Protein AF-A0A963NPF9-F1 (afdb_monome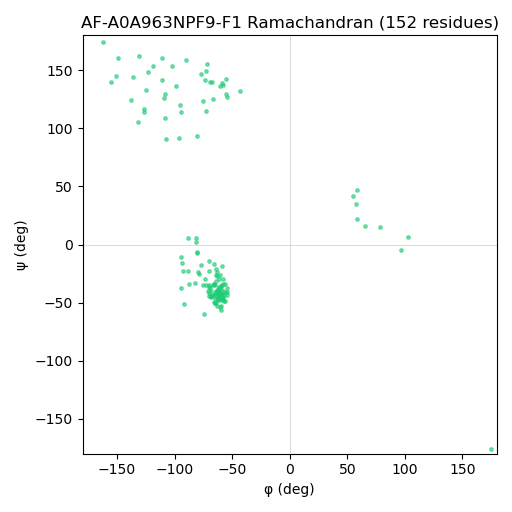r)

Nearest PDB structures (foldseek):
  3o3o-assembly1_A  TM=8.507E-01  e=3.565E-07  Clostridioides difficile
  1nmu-assembly1_B  TM=5.282E-01  e=7.426E-01  Saccharomyces cerevisiae
  5i90-assembly1_B  TM=5.040E-01  e=1.003E+00  Pseudomonas aeruginosa PAO1
  2qcc-assembly1_A  TM=3.403E-01  e=4.323E-01  Homo sapiens
  2ejb-assembly1_A  TM=3.252E-01  e=5.498E-01  Aquifex aeolicus

Secondary structure (DSSP, 8-state):
--PPP--HHHHHHHHHHTT-HHHHHHHHHHTT--TTS-HHHHHHHHHHHHT--THHHHSTT--SPPPPSSEEEETTS-SHHHHHHHHHHHHHT--EEEE-PPSS-SS--HHHHHHHHHHHHHHHHHHHHHHTS---HHHHHHHHHHHHHHHHH-

Mean predicted aligned error: 3.39 Å

pLDDT: mean 95.1, std 3.58, range [82.06, 98.56]

Radius of gyration: 17.44 Å; Cα contacts (8 Å, |Δi|>4): 153; chains: 1; bounding box: 42×38×43 Å

Foldseek 3Di:
DPDDDDDLLVQLVVCVVVVVLVVQLVQLVVVPDDPPDDSSLSNSVSCVVVQHGCCVVVDPPDSGDDQDQEAEDECPVHPVSQVSSVVSCVVSVHYYAYHDQDPPPPDDDPVSVVRRVVSVVVVQVSVCVSVVHHDDVVVVVVVVVVVVVVVVVD

Structure (mmCIF, N/CA/C/O backbone):
data_AF-A0A963NPF9-F1
#
_entry.id   AF-A0A963NPF9-F1
#
loop_
_atom_site.group_PDB
_atom_site.id
_atom_site.type_symbol
_atom_site.label_atom_id
_atom_site.label_alt_id
_atom_site.label_comp_id
_atom_site.label_asym_id
_atom_site.label_entity_id
_atom_site.label_seq_id
_atom_site.pdbx_PDB_ins_code
_atom_site.Cartn_x
_atom_site.Cartn_y
_atom_site.Cartn_z
_atom_site.occupancy
_atom_site.B_iso_or_equiv
_atom_site.auth_seq_id
_atom_site.auth_comp_id
_atom_site.auth_asym_id
_atom_site.auth_atom_id
_atom_site.pdbx_PDB_model_num
ATOM 1 N N . MET A 1 1 ? -2.308 -14.630 -9.756 1.00 91.88 1 MET A N 1
ATOM 2 C CA . MET A 1 1 ? -2.215 -15.219 -8.400 1.00 91.88 1 MET A CA 1
ATOM 3 C C . MET A 1 1 ? -3.503 -15.082 -7.579 1.00 91.88 1 MET A C 1
ATOM 5 O O . MET A 1 1 ? -3.559 -15.647 -6.502 1.00 91.88 1 MET A O 1
ATOM 9 N N . GLY A 1 2 ? -4.558 -14.410 -8.076 1.00 93.31 2 GLY A N 1
ATOM 10 C CA . GLY A 1 2 ? -5.877 -14.438 -7.419 1.00 93.31 2 GLY A CA 1
ATOM 11 C C . GLY A 1 2 ? -6.019 -13.537 -6.188 1.00 93.31 2 GLY A C 1
ATOM 12 O O . GLY A 1 2 ? -6.974 -13.697 -5.439 1.00 93.31 2 GLY A O 1
ATOM 13 N N . TYR A 1 3 ? -5.093 -12.597 -5.984 1.00 95.94 3 TYR A N 1
ATOM 14 C CA . TYR A 1 3 ? -5.187 -11.616 -4.908 1.00 95.94 3 TYR A CA 1
ATOM 15 C C . TYR A 1 3 ? -6.434 -10.744 -5.036 1.00 95.94 3 TYR A C 1
ATOM 17 O O . TYR A 1 3 ? -6.737 -10.229 -6.113 1.00 95.94 3 TYR A O 1
ATOM 25 N N . VAL A 1 4 ? -7.097 -10.525 -3.905 1.00 95.25 4 VAL A N 1
ATOM 26 C CA . VAL A 1 4 ? -8.106 -9.479 -3.742 1.00 95.25 4 VAL A CA 1
ATOM 27 C C . VAL A 1 4 ? -7.401 -8.266 -3.149 1.00 95.25 4 VAL A C 1
ATOM 29 O O . VAL A 1 4 ? -6.789 -8.363 -2.087 1.00 95.25 4 VAL A O 1
ATOM 32 N N . VAL A 1 5 ? -7.435 -7.141 -3.860 1.00 95.12 5 VAL A N 1
ATOM 33 C CA . VAL A 1 5 ? -6.642 -5.954 -3.516 1.00 95.12 5 VAL A CA 1
ATOM 34 C C . VAL A 1 5 ? -7.500 -4.940 -2.768 1.00 95.12 5 VAL A C 1
ATOM 36 O O . VAL A 1 5 ? -8.632 -4.656 -3.156 1.00 95.12 5 VAL A O 1
ATOM 39 N N . TYR A 1 6 ? -6.933 -4.375 -1.706 1.00 94.19 6 TYR A N 1
ATOM 40 C CA . TYR A 1 6 ? -7.515 -3.298 -0.916 1.00 94.19 6 TYR A CA 1
ATOM 41 C C . TYR A 1 6 ? -6.529 -2.129 -0.850 1.00 94.19 6 TYR A C 1
ATOM 43 O O . TYR A 1 6 ? -5.350 -2.338 -0.570 1.00 94.19 6 TYR A O 1
ATOM 51 N N . PHE A 1 7 ? -7.021 -0.912 -1.088 1.00 95.06 7 PHE A N 1
ATOM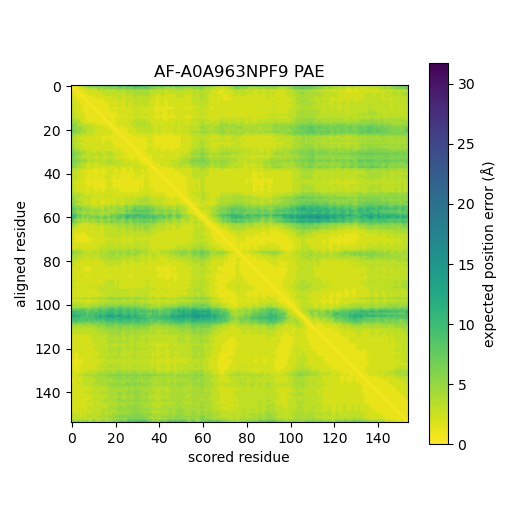 52 C CA . PHE A 1 7 ? -6.227 0.316 -1.048 1.00 95.06 7 PHE A CA 1
ATOM 53 C C . PHE A 1 7 ? -6.607 1.131 0.194 1.00 95.06 7 PHE A C 1
ATOM 55 O O . PHE A 1 7 ? -7.716 1.683 0.232 1.00 95.06 7 PHE A O 1
ATOM 62 N N . PRO A 1 8 ? -5.739 1.221 1.216 1.00 94.81 8 PRO A N 1
ATOM 63 C CA . PRO A 1 8 ? -6.032 2.001 2.414 1.00 94.81 8 PRO A CA 1
ATOM 64 C C . PRO A 1 8 ? -6.174 3.503 2.116 1.00 94.81 8 PRO A C 1
ATOM 66 O O . PRO A 1 8 ? -6.875 4.207 2.835 1.00 94.81 8 PRO A O 1
ATOM 69 N N . GLU A 1 9 ? -5.630 4.003 1.006 1.00 95.06 9 GLU A N 1
ATOM 70 C CA . GLU A 1 9 ? -5.840 5.369 0.521 1.00 95.06 9 GLU A CA 1
ATOM 71 C C . GLU A 1 9 ? -7.309 5.650 0.187 1.00 95.06 9 GLU A C 1
ATOM 73 O O . GLU A 1 9 ? -7.834 6.704 0.545 1.00 95.06 9 GLU A O 1
ATOM 78 N N . ASN A 1 10 ? -8.007 4.696 -0.439 1.00 94.25 10 ASN A N 1
ATOM 79 C CA . ASN A 1 10 ? -9.438 4.833 -0.727 1.00 94.25 10 ASN A CA 1
ATOM 80 C C . ASN A 1 10 ? -10.253 4.891 0.571 1.00 94.25 10 ASN A C 1
ATOM 82 O O . ASN A 1 10 ? -11.246 5.615 0.665 1.00 94.25 10 ASN A O 1
ATOM 86 N N . HIS A 1 11 ? -9.818 4.153 1.593 1.00 95.25 11 HIS A N 1
ATOM 87 C CA . HIS A 1 11 ? -10.402 4.246 2.925 1.00 95.25 11 HIS A CA 1
ATOM 88 C C . HIS A 1 11 ? -10.102 5.592 3.586 1.00 95.25 11 HIS A C 1
ATOM 90 O O . HIS A 1 11 ? -11.037 6.222 4.072 1.00 95.25 11 HIS A O 1
ATOM 96 N N . GLY A 1 12 ? -8.867 6.095 3.511 1.00 95.19 12 GLY A N 1
ATOM 97 C CA . GLY A 1 12 ? -8.502 7.446 3.949 1.00 95.19 12 GLY A CA 1
ATOM 98 C C . GLY A 1 12 ? -9.360 8.536 3.294 1.00 95.19 12 GLY A C 1
ATOM 99 O O . GLY A 1 12 ? -9.885 9.417 3.981 1.00 95.19 12 GLY A O 1
ATOM 100 N N . ALA A 1 13 ? -9.604 8.432 1.984 1.00 95.19 13 ALA A N 1
ATOM 101 C CA . ALA A 1 13 ? -10.514 9.319 1.262 1.00 95.19 13 ALA A CA 1
ATOM 102 C C . ALA A 1 13 ? -11.947 9.247 1.816 1.00 95.19 13 ALA A C 1
ATOM 104 O O . ALA A 1 13 ? -12.572 10.282 2.072 1.00 95.19 13 ALA A O 1
ATOM 105 N N . MET A 1 14 ? -12.456 8.034 2.067 1.00 94.94 14 MET A N 1
ATOM 106 C CA . MET A 1 14 ? -13.772 7.850 2.679 1.00 94.94 14 MET A CA 1
ATOM 107 C C . MET A 1 14 ? -13.841 8.449 4.082 1.00 94.94 14 MET A C 1
ATOM 109 O O . MET A 1 14 ? -14.773 9.206 4.343 1.00 94.94 14 MET A O 1
ATOM 113 N N . LEU A 1 15 ? -12.850 8.195 4.942 1.00 95.81 15 LEU A N 1
ATOM 114 C CA . LEU A 1 15 ? -12.766 8.753 6.296 1.00 95.81 15 LEU A CA 1
ATOM 115 C C . LEU A 1 15 ? -12.831 10.283 6.293 1.00 95.81 15 LEU A C 1
ATOM 117 O O . LEU A 1 15 ? -13.514 10.875 7.134 1.00 95.81 15 LEU A O 1
ATOM 121 N N . GLY A 1 16 ? -12.160 10.922 5.332 1.00 94.75 16 GLY A N 1
ATOM 122 C CA . GLY A 1 16 ? -12.260 12.362 5.111 1.00 94.75 16 GLY A CA 1
ATOM 123 C C . GLY A 1 16 ? -13.662 12.789 4.667 1.00 94.75 16 GLY A C 1
ATOM 124 O O . GLY A 1 16 ? -14.261 13.678 5.271 1.00 94.75 16 GLY A O 1
ATOM 125 N N . SER A 1 17 ? -14.221 12.128 3.649 1.00 94.69 17 SER A N 1
ATOM 126 C CA . SER A 1 17 ? -15.536 12.473 3.084 1.00 94.69 17 SER A CA 1
ATOM 127 C C . SER A 1 17 ? -16.700 12.288 4.069 1.00 94.69 17 SER A C 1
ATOM 129 O O . SER A 1 17 ? -17.657 13.062 4.050 1.00 94.69 17 SER A O 1
ATOM 131 N N . THR A 1 18 ? -16.602 11.316 4.982 1.00 93.31 18 THR A N 1
ATOM 132 C CA . THR A 1 18 ? -17.605 11.051 6.022 1.00 93.31 18 THR A CA 1
ATOM 133 C C . THR A 1 18 ? -17.373 11.858 7.296 1.00 93.31 18 THR A C 1
ATOM 135 O O . THR A 1 18 ? -18.096 11.659 8.271 1.00 93.31 18 THR A O 1
ATOM 138 N N . ARG A 1 19 ? -16.387 12.771 7.298 1.00 92.44 19 ARG A N 1
ATOM 139 C CA . ARG A 1 19 ? -15.976 13.601 8.445 1.00 92.44 19 ARG A CA 1
ATOM 140 C C . ARG A 1 19 ? -15.532 12.798 9.672 1.00 92.44 19 ARG A C 1
ATOM 142 O O . ARG A 1 19 ? -15.535 13.321 10.778 1.00 92.44 19 ARG A O 1
ATOM 149 N N . CYS A 1 20 ? -15.129 11.544 9.482 1.00 92.69 20 CYS A N 1
ATOM 150 C CA . CYS A 1 20 ? -14.612 10.709 10.564 1.00 92.69 20 CYS A CA 1
ATOM 151 C C . CYS A 1 20 ? -13.155 11.055 10.898 1.00 92.69 20 CYS A C 1
ATOM 153 O O . CYS A 1 20 ? -12.719 10.843 12.023 1.00 92.69 20 CYS A O 1
ATOM 155 N N . SER A 1 21 ? -12.391 11.603 9.946 1.00 93.44 21 SER A N 1
ATOM 156 C CA . SER A 1 21 ? -10.969 11.916 10.142 1.00 93.44 21 SER A CA 1
ATOM 157 C C . SER A 1 21 ? -10.697 12.848 11.331 1.00 93.44 21 SER A C 1
ATOM 159 O O . SER A 1 21 ? -9.687 12.671 12.008 1.00 93.44 21 SER A O 1
ATOM 161 N N . THR A 1 22 ? -11.602 13.788 11.629 1.00 93.00 22 THR A N 1
ATOM 162 C CA . THR A 1 22 ? -11.479 14.736 12.751 1.00 93.00 22 THR A CA 1
ATOM 163 C C . THR A 1 22 ? -11.369 14.040 14.109 1.00 93.00 22 THR A C 1
ATOM 165 O O . THR A 1 22 ? -10.610 14.501 14.957 1.00 93.00 22 THR A O 1
ATOM 168 N N . ASP A 1 23 ? -12.054 12.911 14.289 1.00 95.50 23 ASP A N 1
ATOM 169 C CA . ASP A 1 23 ? -12.035 12.149 15.543 1.00 95.50 23 ASP A CA 1
ATOM 170 C C . ASP A 1 23 ? -10.887 11.128 15.589 1.00 95.50 23 ASP A C 1
ATOM 172 O O . ASP A 1 23 ? -10.445 10.717 16.662 1.00 95.50 23 ASP A O 1
ATOM 176 N N . LEU A 1 24 ? -10.383 10.720 14.421 1.00 97.25 24 LEU A N 1
ATOM 177 C CA . LEU A 1 24 ? -9.428 9.619 14.281 1.00 97.25 24 LEU A CA 1
ATOM 178 C C . LEU A 1 24 ? -7.969 10.072 14.261 1.00 97.25 24 LEU A C 1
ATOM 180 O O . LEU A 1 24 ? -7.120 9.415 14.859 1.00 97.25 24 LEU A O 1
ATOM 184 N N . ILE A 1 25 ? -7.667 11.208 13.631 1.00 97.44 25 ILE A N 1
ATOM 185 C CA . ILE A 1 25 ? -6.305 11.764 13.607 1.00 97.44 25 I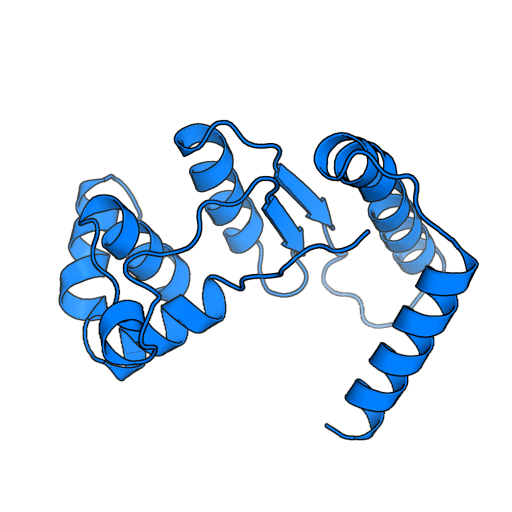LE A CA 1
ATOM 186 C C . ILE A 1 25 ? -5.765 12.005 15.033 1.00 97.44 25 ILE A C 1
ATOM 188 O O . ILE A 1 25 ? -4.632 11.601 15.305 1.00 97.44 25 ILE A O 1
ATOM 192 N N . PRO A 1 26 ? -6.541 12.566 15.990 1.00 97.62 26 PRO A N 1
ATOM 193 C CA . PRO A 1 26 ? -6.082 12.712 17.372 1.00 97.62 26 PRO A CA 1
ATOM 194 C C . PRO A 1 26 ? -5.684 11.391 18.042 1.00 97.62 26 PRO A C 1
ATOM 196 O O . PRO A 1 26 ? -4.792 11.392 18.888 1.00 97.62 26 PRO A O 1
ATOM 199 N N . VAL A 1 27 ? -6.294 10.264 17.657 1.00 97.75 27 VAL A N 1
ATOM 200 C CA . VAL A 1 27 ? -5.925 8.941 18.189 1.00 97.75 27 VAL A CA 1
ATOM 201 C C . VAL A 1 27 ? -4.542 8.520 17.718 1.00 97.75 27 VAL A C 1
ATOM 203 O O . VAL A 1 27 ? -3.737 8.074 18.533 1.00 97.75 27 VAL A O 1
ATOM 206 N N . ALA A 1 28 ? -4.233 8.701 16.433 1.00 97.19 28 ALA A N 1
ATOM 207 C CA . ALA A 1 28 ? -2.890 8.435 15.923 1.00 97.19 28 ALA A CA 1
ATOM 208 C C . ALA A 1 28 ? -1.850 9.375 16.557 1.00 97.19 28 ALA A C 1
ATOM 210 O O . ALA A 1 28 ? -0.774 8.923 16.951 1.00 97.19 28 ALA A O 1
ATOM 211 N N . ASN A 1 29 ? -2.184 10.655 16.746 1.00 96.94 29 ASN A N 1
ATOM 212 C CA . ASN A 1 29 ? -1.29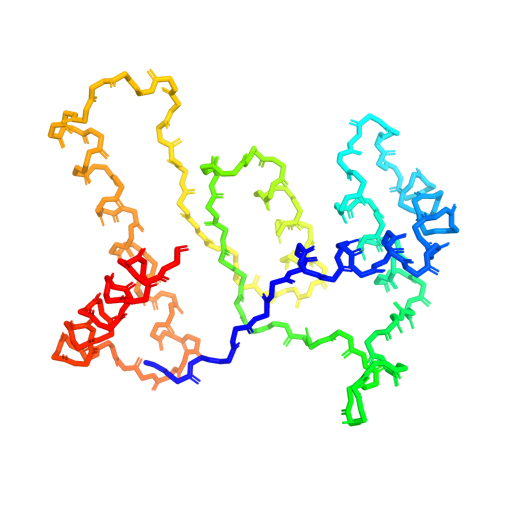5 11.610 17.414 1.00 96.94 29 ASN A CA 1
ATOM 213 C C . ASN A 1 29 ? -1.010 11.206 18.869 1.00 96.94 29 ASN A C 1
ATOM 215 O O . ASN A 1 29 ? 0.137 11.238 19.310 1.00 96.94 29 ASN A O 1
ATOM 219 N N . ALA A 1 30 ? -2.031 10.752 19.605 1.00 97.06 30 ALA A N 1
ATOM 220 C CA . ALA A 1 30 ? -1.868 10.223 20.960 1.00 97.06 30 ALA A CA 1
ATOM 221 C C . ALA A 1 30 ? -1.010 8.943 20.999 1.00 97.06 30 ALA A C 1
ATOM 223 O O . ALA A 1 30 ? -0.349 8.677 22.002 1.00 97.06 30 ALA A O 1
ATOM 224 N N . ALA A 1 31 ? -0.976 8.180 19.903 1.00 94.94 31 ALA A N 1
ATOM 225 C CA . ALA A 1 31 ? -0.089 7.034 19.717 1.00 94.94 31 ALA A CA 1
ATOM 226 C C . ALA A 1 31 ? 1.343 7.419 19.279 1.00 94.94 31 ALA A C 1
ATOM 228 O O . ALA A 1 31 ? 2.171 6.533 19.069 1.00 94.94 31 ALA A O 1
ATOM 229 N N . GLY A 1 32 ? 1.654 8.717 19.164 1.00 94.19 32 GLY A N 1
ATOM 230 C CA . GLY A 1 32 ? 3.000 9.235 18.901 1.00 94.19 32 GLY A CA 1
ATOM 231 C C . GLY A 1 32 ? 3.265 9.693 17.464 1.00 94.19 32 GLY A C 1
ATOM 232 O O . GLY A 1 32 ? 4.406 10.025 17.147 1.00 94.19 32 GLY A O 1
ATOM 233 N N . TYR A 1 33 ? 2.251 9.727 16.592 1.00 95.62 33 TYR A N 1
ATOM 234 C CA . TYR A 1 33 ? 2.400 10.294 15.248 1.00 95.62 33 TYR A CA 1
ATOM 235 C C . TYR A 1 33 ? 2.463 11.827 15.292 1.00 95.62 33 TYR A C 1
ATOM 237 O O . TYR A 1 33 ? 1.758 12.472 16.068 1.00 95.62 33 TYR A O 1
ATOM 245 N N . SER A 1 34 ? 3.315 12.419 14.448 1.00 95.12 34 SER A N 1
ATOM 246 C CA . SER A 1 34 ? 3.366 13.876 14.296 1.00 95.12 34 SER A CA 1
ATOM 247 C C . SER A 1 34 ? 2.088 14.391 13.614 1.00 95.12 34 SER A C 1
ATOM 249 O O . SER A 1 34 ? 1.662 13.788 12.623 1.00 95.12 34 SER A O 1
ATOM 251 N N . PRO A 1 35 ? 1.523 15.532 14.057 1.00 92.38 35 PRO A N 1
ATOM 252 C CA . PRO A 1 35 ? 0.418 16.203 13.370 1.00 92.38 35 PRO A CA 1
ATOM 253 C C . PRO A 1 35 ? 0.720 16.613 11.920 1.00 92.38 35 PRO A C 1
ATOM 255 O O . PRO A 1 35 ? -0.215 16.852 11.161 1.00 92.38 35 PRO A O 1
ATOM 258 N N . ASP A 1 36 ? 1.998 16.686 11.535 1.00 93.88 36 ASP A N 1
ATOM 259 C CA . ASP A 1 36 ? 2.430 17.057 10.180 1.00 93.88 36 ASP A CA 1
ATOM 260 C C . ASP A 1 36 ? 2.358 15.890 9.176 1.00 93.88 36 ASP A C 1
ATOM 262 O O . ASP A 1 36 ? 2.600 16.073 7.982 1.00 93.88 36 ASP A O 1
ATOM 266 N N . ILE A 1 37 ? 2.051 14.675 9.641 1.00 94.06 37 ILE A N 1
ATOM 267 C CA . ILE A 1 37 ? 1.951 13.483 8.790 1.00 94.06 37 ILE A CA 1
ATOM 268 C C . ILE A 1 37 ? 0.626 13.490 8.021 1.00 94.06 37 ILE A C 1
ATOM 270 O O . ILE A 1 37 ? -0.410 13.923 8.529 1.00 94.06 37 ILE A O 1
ATOM 274 N N . CYS A 1 38 ? 0.652 12.957 6.793 1.00 94.50 38 CYS A N 1
ATOM 275 C CA . CYS A 1 38 ? -0.506 12.855 5.907 1.00 94.50 38 CYS A CA 1
ATOM 276 C C . CYS A 1 38 ? -1.780 12.383 6.634 1.00 94.50 38 CYS A C 1
ATOM 278 O O . CYS A 1 38 ? -1.786 11.366 7.334 1.00 94.50 38 CYS A O 1
ATOM 280 N N . SER A 1 39 ? -2.888 13.092 6.402 1.00 95.50 39 SER A N 1
ATOM 281 C CA . SER A 1 39 ? -4.182 12.795 7.020 1.00 95.50 39 SER A CA 1
ATOM 282 C C . SER A 1 39 ? -4.739 11.425 6.635 1.00 95.50 39 SER A C 1
ATOM 284 O O . SER A 1 39 ? -5.470 10.839 7.428 1.00 95.50 39 SER A O 1
ATOM 286 N N . TYR A 1 40 ? -4.396 10.879 5.461 1.00 96.31 40 TYR A N 1
ATOM 287 C CA . TYR A 1 40 ? -4.810 9.524 5.071 1.00 96.31 40 TYR A CA 1
ATOM 288 C C . TYR A 1 40 ? -4.193 8.491 6.012 1.00 96.31 40 TYR A C 1
ATOM 290 O O . TYR A 1 40 ? -4.923 7.706 6.606 1.00 96.31 40 TYR A O 1
ATOM 298 N N . LEU A 1 41 ? -2.877 8.569 6.223 1.00 96.50 41 LEU A N 1
ATOM 299 C CA . LEU A 1 41 ? -2.147 7.686 7.129 1.00 96.50 41 LEU A CA 1
ATOM 300 C C . LEU A 1 41 ? -2.673 7.816 8.562 1.00 96.50 41 LEU A C 1
ATOM 302 O O . LEU A 1 41 ? -3.041 6.822 9.183 1.00 96.50 41 LEU A O 1
ATOM 306 N N . THR A 1 42 ? -2.723 9.036 9.101 1.00 97.12 42 THR A N 1
ATOM 307 C CA . THR A 1 42 ? -3.083 9.245 10.512 1.00 97.12 42 THR A CA 1
ATOM 308 C C . THR A 1 42 ? -4.550 8.927 10.795 1.00 97.12 42 THR A C 1
ATOM 310 O O . THR A 1 42 ? -4.850 8.333 11.830 1.00 97.12 42 THR A O 1
ATOM 313 N N . SER A 1 43 ? -5.475 9.243 9.882 1.00 97.38 43 SER A N 1
ATOM 314 C CA . SER A 1 43 ? -6.883 8.860 10.053 1.00 97.38 43 SER A CA 1
ATOM 315 C C . SER A 1 43 ? -7.108 7.356 9.901 1.00 97.38 43 SER A C 1
ATOM 317 O O . SER A 1 43 ? -7.906 6.803 10.653 1.00 97.38 43 SER A O 1
ATOM 319 N N . ASP A 1 44 ? -6.396 6.679 8.998 1.00 97.19 44 ASP A N 1
ATOM 320 C CA . ASP A 1 44 ? -6.511 5.232 8.811 1.00 97.19 44 ASP A CA 1
ATOM 321 C C . ASP A 1 44 ? -5.929 4.441 9.992 1.00 97.19 44 ASP A C 1
ATOM 323 O O . ASP A 1 44 ? -6.593 3.547 10.518 1.00 97.19 44 ASP A O 1
ATOM 327 N N . ILE A 1 45 ? -4.753 4.830 10.499 1.00 97.12 45 ILE A N 1
ATOM 328 C CA . ILE A 1 45 ? -4.201 4.259 11.739 1.00 97.12 45 ILE A CA 1
ATOM 329 C C . ILE A 1 45 ? -5.142 4.536 12.917 1.00 97.12 45 ILE A C 1
ATOM 331 O O . ILE A 1 45 ? -5.425 3.636 13.709 1.00 97.12 45 ILE A O 1
ATOM 335 N N . GLY A 1 46 ? -5.681 5.755 13.019 1.00 97.25 46 GLY A N 1
ATOM 336 C CA . GLY A 1 46 ? -6.678 6.101 14.030 1.00 97.25 46 GLY A CA 1
ATOM 337 C C . GLY A 1 46 ? -7.931 5.221 13.951 1.00 97.25 46 GLY A C 1
ATOM 338 O O . GLY A 1 46 ? -8.383 4.705 14.975 1.00 97.25 46 GLY A O 1
ATOM 339 N N . ALA A 1 47 ? -8.458 4.995 12.743 1.00 96.56 47 ALA A N 1
ATOM 340 C CA . ALA A 1 47 ? -9.587 4.099 12.480 1.00 96.56 47 ALA A CA 1
ATOM 341 C C . ALA A 1 47 ? -9.292 2.667 12.930 1.00 96.56 47 ALA A C 1
ATOM 343 O O . ALA A 1 47 ? -10.116 2.056 13.617 1.00 96.56 47 ALA A O 1
ATOM 344 N N . TYR A 1 48 ? -8.110 2.145 12.596 1.00 96.12 48 TYR A N 1
ATOM 345 C CA . TYR A 1 48 ? -7.686 0.816 13.022 1.00 96.12 48 TYR A CA 1
ATOM 346 C C . TYR A 1 48 ? -7.603 0.709 14.552 1.00 96.12 48 TYR A C 1
ATOM 348 O O . TYR A 1 48 ? -8.168 -0.220 15.133 1.00 96.12 48 TYR A O 1
ATOM 356 N N . LEU A 1 49 ? -6.965 1.678 15.218 1.00 96.38 49 LEU A N 1
ATOM 357 C CA . LEU A 1 49 ? -6.814 1.698 16.678 1.00 96.38 49 LEU A CA 1
ATOM 358 C C . LEU A 1 49 ? -8.168 1.780 17.400 1.00 96.38 49 LEU A C 1
ATOM 360 O O . LEU A 1 49 ? -8.373 1.096 18.403 1.00 96.38 49 LEU A O 1
ATOM 364 N N . GLN A 1 50 ? -9.112 2.564 16.871 1.00 95.31 50 GLN A N 1
ATOM 365 C CA . GLN A 1 50 ? -10.481 2.645 17.393 1.00 95.31 50 GLN A CA 1
ATOM 366 C C . GLN A 1 50 ? -11.396 1.499 16.933 1.00 95.31 50 GLN A C 1
ATOM 368 O O . GLN A 1 50 ? -12.519 1.386 17.424 1.00 95.31 50 GLN A O 1
ATOM 373 N N . ARG A 1 51 ? -10.944 0.641 16.009 1.00 93.19 51 ARG A N 1
ATOM 374 C CA . ARG A 1 51 ? -11.737 -0.439 15.396 1.00 93.19 51 ARG A CA 1
ATOM 375 C C . ARG A 1 51 ? -13.038 0.059 14.762 1.00 93.19 51 ARG A C 1
ATOM 377 O O . ARG A 1 51 ? -14.082 -0.578 14.884 1.00 93.19 51 ARG A O 1
ATOM 384 N N . THR A 1 52 ? -12.967 1.196 14.080 1.00 92.38 52 THR A N 1
ATOM 385 C CA . THR A 1 52 ? -14.109 1.816 13.403 1.00 92.38 52 THR A CA 1
ATOM 386 C C . THR A 1 52 ? -13.819 2.011 11.923 1.00 92.38 52 THR A C 1
ATOM 388 O O . THR A 1 52 ? -12.675 2.208 11.522 1.00 92.38 52 THR A O 1
ATOM 391 N N . THR A 1 53 ? -14.852 1.938 11.089 1.00 93.62 53 THR A N 1
ATOM 392 C CA . THR A 1 53 ? -14.727 2.203 9.656 1.00 93.62 53 THR A CA 1
ATOM 393 C C . THR A 1 53 ? -16.067 2.636 9.055 1.00 93.62 53 THR A C 1
ATOM 395 O O . THR A 1 53 ? -17.110 2.060 9.382 1.00 93.62 53 THR A O 1
ATOM 398 N N . PRO A 1 54 ? -16.081 3.622 8.140 1.00 91.88 54 PRO A N 1
ATOM 399 C CA . PRO A 1 54 ? -17.270 3.968 7.371 1.00 91.88 54 PRO A CA 1
ATOM 400 C C . PRO A 1 54 ? -17.638 2.890 6.339 1.00 91.88 54 PRO A C 1
ATOM 402 O O . PRO A 1 54 ? -18.765 2.906 5.843 1.00 91.88 54 PRO A O 1
ATOM 405 N N . LEU A 1 55 ? -16.741 1.935 6.043 1.00 90.56 55 LEU A N 1
ATOM 406 C CA . LEU A 1 55 ? -16.992 0.840 5.097 1.00 90.56 55 LEU A CA 1
ATOM 407 C C . LEU A 1 55 ? -18.253 0.051 5.449 1.00 90.56 55 LEU A C 1
ATOM 409 O O . LEU A 1 55 ? -19.050 -0.230 4.561 1.00 90.56 55 LEU A O 1
ATOM 413 N N . ALA A 1 56 ? -18.483 -0.214 6.738 1.00 86.06 56 ALA A N 1
ATOM 414 C CA . ALA A 1 56 ? -19.646 -0.967 7.207 1.00 86.06 56 ALA A CA 1
ATOM 415 C C . ALA A 1 56 ? -20.985 -0.294 6.910 1.00 86.06 56 ALA A C 1
ATOM 417 O O . ALA A 1 56 ? -22.013 -0.961 6.816 1.00 86.06 56 ALA A O 1
ATOM 418 N N . ARG A 1 57 ? -20.982 1.029 6.733 1.00 85.25 57 ARG A N 1
ATOM 419 C CA . ARG A 1 57 ? -22.171 1.787 6.337 1.00 85.25 57 ARG A CA 1
ATOM 420 C C . ARG A 1 57 ? -22.331 1.851 4.822 1.00 85.25 57 ARG A C 1
ATOM 422 O O . ARG A 1 57 ? -23.459 1.900 4.345 1.00 85.25 57 ARG A O 1
ATOM 429 N N . ALA A 1 58 ? -21.222 1.897 4.087 1.00 84.88 58 ALA A N 1
ATOM 430 C CA . ALA A 1 58 ? -21.220 2.034 2.634 1.00 84.88 58 ALA A CA 1
ATOM 431 C C . ALA A 1 58 ? -21.445 0.699 1.906 1.00 84.88 58 ALA A C 1
ATOM 433 O O . ALA A 1 58 ? -22.071 0.680 0.848 1.00 84.88 58 ALA A O 1
ATOM 434 N N . TYR A 1 59 ? -20.968 -0.412 2.474 1.00 86.31 59 TYR A N 1
ATOM 435 C CA . TYR A 1 59 ? -20.939 -1.714 1.814 1.00 86.31 59 TYR A CA 1
ATOM 436 C C . TYR A 1 59 ? -21.510 -2.811 2.725 1.00 86.31 59 TYR A C 1
ATOM 438 O O . TYR A 1 59 ? -20.836 -3.255 3.661 1.00 86.31 59 TYR A O 1
ATOM 446 N N . PRO A 1 60 ? -22.738 -3.293 2.452 1.00 84.31 60 PRO A N 1
ATOM 447 C CA . PRO A 1 60 ? -23.303 -4.436 3.158 1.00 84.31 60 PRO A CA 1
ATOM 448 C C . PRO A 1 60 ? -22.372 -5.655 3.082 1.00 84.31 60 PRO A C 1
ATOM 450 O O . PRO A 1 60 ? -21.955 -6.057 1.999 1.00 84.31 60 PRO A O 1
ATOM 453 N N . GLY A 1 61 ? -22.047 -6.240 4.237 1.00 82.06 61 GLY A N 1
ATOM 454 C CA . GLY A 1 61 ? -21.141 -7.390 4.346 1.00 82.06 61 GLY A CA 1
ATOM 455 C C . GLY A 1 61 ? -19.681 -7.053 4.676 1.00 82.06 61 GLY A C 1
ATOM 456 O O . GLY A 1 61 ? -18.907 -7.976 4.915 1.00 82.06 61 GLY A O 1
ATOM 457 N N . ILE A 1 62 ? -19.297 -5.771 4.751 1.00 85.31 62 ILE A N 1
ATOM 458 C CA . ILE A 1 62 ? -17.950 -5.351 5.184 1.00 85.31 62 ILE A CA 1
ATOM 459 C C . ILE A 1 62 ? -18.013 -4.742 6.585 1.00 85.31 62 ILE A C 1
ATOM 461 O O . ILE A 1 62 ? -18.180 -3.544 6.743 1.00 85.31 62 ILE A O 1
ATOM 465 N N . GLU A 1 63 ? -17.845 -5.546 7.630 1.00 86.00 63 GLU A N 1
ATOM 466 C CA . GLU A 1 63 ? -17.929 -5.045 9.016 1.00 86.00 63 GLU A CA 1
ATOM 467 C C . GLU A 1 63 ? -16.655 -4.339 9.500 1.00 86.00 63 GLU A C 1
ATOM 469 O O . GLU A 1 63 ? -16.685 -3.543 10.437 1.00 86.00 63 GLU A O 1
ATOM 474 N N . ARG A 1 64 ? -15.515 -4.653 8.884 1.00 89.62 64 ARG A N 1
ATOM 475 C CA . ARG A 1 64 ? -14.195 -4.134 9.248 1.00 89.62 64 ARG A CA 1
ATOM 476 C C . ARG A 1 64 ? -13.303 -4.051 8.019 1.00 89.62 64 ARG A C 1
ATOM 478 O O . ARG A 1 64 ? -13.544 -4.748 7.034 1.00 89.62 64 ARG A O 1
ATOM 485 N N . VAL A 1 65 ? -12.249 -3.244 8.114 1.00 91.88 65 VAL A N 1
ATOM 486 C CA . VAL A 1 65 ? -11.169 -3.242 7.120 1.00 91.88 65 VAL A CA 1
ATOM 487 C C . VAL A 1 65 ? -10.617 -4.673 6.984 1.00 91.88 65 VAL A C 1
ATOM 489 O O . VAL A 1 65 ? -10.335 -5.305 8.011 1.00 91.88 65 VAL A O 1
ATOM 492 N N . PRO A 1 66 ? -10.498 -5.219 5.757 1.00 90.88 66 PRO A N 1
ATOM 493 C CA . PRO A 1 66 ? -9.951 -6.552 5.544 1.00 90.88 66 PRO A CA 1
ATOM 494 C C . PRO A 1 66 ? -8.534 -6.665 6.101 1.00 90.88 66 PRO A C 1
ATOM 496 O O . PRO A 1 66 ? -7.705 -5.776 5.913 1.00 90.88 66 PRO A O 1
ATOM 499 N N . ARG A 1 67 ? -8.243 -7.778 6.778 1.00 94.88 67 ARG A N 1
ATOM 500 C CA . ARG A 1 67 ? -6.884 -8.066 7.236 1.00 94.88 67 ARG A CA 1
ATOM 501 C C . ARG A 1 67 ? -6.046 -8.518 6.028 1.00 94.88 67 ARG A C 1
ATOM 503 O O . ARG A 1 67 ? -6.444 -9.493 5.398 1.00 94.88 67 ARG A O 1
ATOM 510 N N . PRO A 1 68 ? -4.920 -7.858 5.713 1.00 96.94 68 PRO A N 1
ATOM 511 C CA . PRO A 1 68 ? -4.033 -8.277 4.631 1.00 96.94 68 PRO A CA 1
ATOM 512 C C . PRO A 1 68 ? -3.249 -9.542 4.994 1.00 96.94 68 PRO A C 1
ATOM 514 O O . PRO A 1 68 ? -2.879 -9.727 6.153 1.00 96.94 68 PRO A O 1
ATOM 517 N N . ASP A 1 69 ? -2.928 -10.352 3.984 1.00 98.19 69 ASP A N 1
ATOM 518 C CA . ASP A 1 69 ? -1.941 -11.442 4.071 1.00 98.19 69 ASP A CA 1
ATOM 519 C C . ASP A 1 69 ? -0.532 -10.986 3.652 1.00 98.19 69 ASP A C 1
ATOM 521 O O . ASP A 1 69 ? 0.473 -11.574 4.043 1.00 98.19 69 ASP A O 1
ATOM 525 N N . VAL A 1 70 ? -0.458 -9.912 2.863 1.00 98.44 70 VAL A N 1
ATOM 526 C CA . VAL A 1 70 ? 0.767 -9.244 2.414 1.00 98.44 70 VAL A CA 1
ATOM 527 C C . VAL A 1 70 ? 0.475 -7.765 2.191 1.00 98.44 70 VAL A C 1
ATOM 529 O O . VAL A 1 70 ? -0.616 -7.392 1.761 1.00 98.44 70 VAL A O 1
ATOM 532 N N . LEU A 1 71 ? 1.455 -6.922 2.489 1.00 98.38 71 LEU A N 1
ATOM 533 C CA . LEU A 1 71 ? 1.426 -5.485 2.251 1.00 98.38 71 LEU A CA 1
ATOM 534 C C . LEU A 1 71 ? 2.388 -5.155 1.107 1.00 98.38 71 LEU A C 1
ATOM 536 O O . LEU A 1 71 ? 3.546 -5.579 1.134 1.00 98.38 71 LEU A O 1
ATOM 540 N N . VAL A 1 72 ? 1.905 -4.409 0.110 1.00 98.06 72 VAL A N 1
ATOM 541 C CA . VAL A 1 72 ? 2.688 -4.017 -1.070 1.00 98.06 72 VAL A CA 1
ATOM 542 C C . VAL A 1 72 ? 2.629 -2.507 -1.255 1.00 98.06 72 VAL A C 1
ATOM 544 O O . VAL A 1 72 ? 1.552 -1.977 -1.504 1.00 98.06 72 VAL A O 1
ATOM 547 N N . TYR A 1 73 ? 3.766 -1.819 -1.147 1.00 97.62 73 TYR A N 1
ATOM 548 C CA . TYR A 1 73 ? 3.838 -0.361 -1.312 1.00 97.62 73 TYR A CA 1
ATOM 549 C C . TYR A 1 73 ? 4.585 0.054 -2.587 1.00 97.62 73 TYR A C 1
ATOM 551 O O . TYR A 1 73 ? 5.398 -0.695 -3.134 1.00 97.62 73 TYR A O 1
ATOM 559 N N . ASN A 1 74 ? 4.357 1.291 -3.029 1.00 97.19 74 ASN A N 1
ATOM 560 C CA . ASN A 1 74 ? 5.167 1.956 -4.045 1.00 97.19 74 ASN A CA 1
ATOM 561 C C . ASN A 1 74 ? 5.414 3.416 -3.637 1.00 97.19 74 ASN A C 1
ATOM 563 O O . ASN A 1 74 ? 4.468 4.160 -3.398 1.00 97.19 74 ASN A O 1
ATOM 567 N N . THR A 1 75 ? 6.679 3.835 -3.549 1.00 96.50 75 THR A N 1
ATOM 568 C CA . THR A 1 75 ? 7.029 5.192 -3.096 1.00 96.50 75 THR A CA 1
ATOM 569 C C . THR A 1 75 ? 6.922 6.271 -4.178 1.00 96.50 75 THR A C 1
ATOM 571 O O . THR A 1 75 ? 7.325 7.408 -3.930 1.00 96.50 75 THR A O 1
ATOM 574 N N . ASN A 1 76 ? 6.424 5.950 -5.377 1.00 93.56 76 ASN A N 1
ATOM 575 C CA . ASN A 1 76 ? 6.127 6.946 -6.410 1.00 93.56 76 ASN A CA 1
ATOM 576 C C . ASN A 1 76 ? 5.057 7.953 -5.961 1.00 93.56 76 ASN A C 1
ATOM 578 O O . ASN A 1 76 ? 5.093 9.104 -6.386 1.00 93.56 76 ASN A O 1
ATOM 582 N N . GLN A 1 77 ? 4.142 7.537 -5.084 1.00 89.12 77 GLN A N 1
ATOM 583 C CA . GLN A 1 77 ? 3.120 8.397 -4.500 1.00 89.12 77 GLN A CA 1
ATOM 584 C C . GLN A 1 77 ? 3.724 9.333 -3.447 1.00 89.12 77 GLN A C 1
ATOM 586 O O . GLN A 1 77 ? 3.654 10.553 -3.573 1.00 89.12 77 GLN A O 1
ATOM 591 N N . CYS A 1 78 ? 4.325 8.766 -2.401 1.00 92.81 78 CYS A N 1
ATOM 592 C CA . CYS A 1 78 ? 5.118 9.487 -1.410 1.00 92.81 78 CYS A CA 1
ATOM 593 C C . CYS A 1 78 ? 6.003 8.503 -0.633 1.00 92.81 78 CYS A C 1
ATOM 595 O O . CYS A 1 78 ? 5.898 7.291 -0.798 1.00 92.81 78 CYS A O 1
ATOM 597 N N . ARG A 1 79 ? 6.885 9.005 0.236 1.00 92.81 79 ARG A N 1
ATOM 598 C CA . ARG A 1 79 ? 7.696 8.140 1.106 1.00 92.81 79 ARG A CA 1
ATOM 599 C C . ARG A 1 79 ? 6.865 7.513 2.235 1.00 92.81 79 ARG A C 1
ATOM 601 O O . ARG A 1 79 ? 7.101 6.359 2.583 1.00 92.81 79 ARG A O 1
ATOM 608 N N . ASP A 1 80 ? 5.886 8.243 2.761 1.00 93.44 80 ASP A N 1
ATOM 609 C CA . ASP A 1 80 ? 5.134 7.863 3.961 1.00 93.44 80 ASP A CA 1
ATOM 610 C C . ASP A 1 80 ? 4.373 6.537 3.815 1.00 93.44 80 ASP A C 1
ATOM 612 O O . ASP A 1 80 ? 4.181 5.842 4.809 1.00 93.44 80 ASP A O 1
ATOM 616 N N . VAL A 1 81 ? 3.989 6.129 2.596 1.00 95.88 81 VAL A N 1
ATOM 617 C CA . VAL A 1 81 ? 3.337 4.822 2.353 1.00 95.88 81 VAL A CA 1
ATOM 618 C C . VAL A 1 81 ? 4.195 3.645 2.816 1.00 95.88 81 VAL A C 1
ATOM 620 O O . VAL A 1 81 ? 3.663 2.666 3.334 1.00 95.88 81 VAL A O 1
ATOM 623 N N . GLN A 1 82 ? 5.523 3.747 2.702 1.00 96.50 82 GLN A N 1
ATOM 624 C CA . GLN A 1 82 ? 6.428 2.709 3.189 1.00 96.50 82 GLN A CA 1
ATOM 625 C C . GLN A 1 82 ? 6.350 2.588 4.716 1.00 96.50 82 GLN A C 1
ATOM 627 O O . GLN A 1 82 ? 6.303 1.480 5.250 1.00 96.50 82 GLN A O 1
ATOM 632 N N . ASP A 1 83 ? 6.304 3.715 5.426 1.00 95.25 83 ASP A N 1
ATOM 633 C CA . ASP A 1 83 ? 6.258 3.735 6.890 1.00 95.25 83 ASP A CA 1
ATOM 634 C C . ASP A 1 83 ? 4.863 3.356 7.413 1.00 95.25 83 ASP A C 1
ATOM 636 O O . ASP A 1 83 ? 4.747 2.637 8.411 1.00 95.25 83 ASP A O 1
ATOM 640 N N . TRP A 1 84 ? 3.809 3.753 6.696 1.00 97.00 84 TRP A N 1
ATOM 641 C CA . TRP A 1 84 ? 2.425 3.352 6.948 1.00 97.00 84 TRP A CA 1
ATOM 642 C C . TRP A 1 84 ? 2.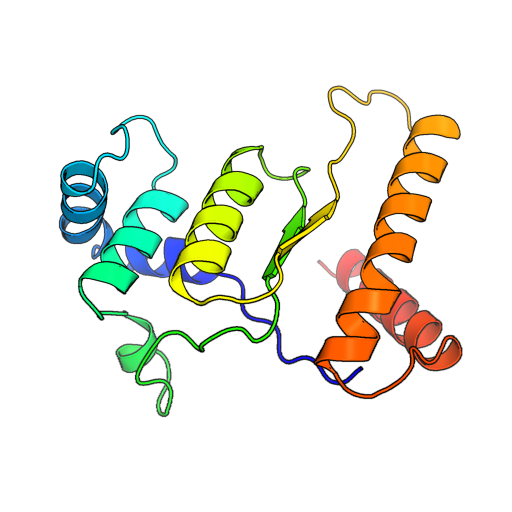252 1.836 6.850 1.00 97.00 84 TRP A C 1
ATOM 644 O O . TRP A 1 84 ? 1.788 1.191 7.792 1.00 97.00 84 TRP A O 1
ATOM 654 N N . PHE A 1 85 ? 2.695 1.241 5.741 1.00 97.56 85 PHE A N 1
ATOM 655 C CA . PHE A 1 85 ? 2.595 -0.200 5.530 1.00 97.56 85 PHE A CA 1
ATOM 656 C C . PHE A 1 85 ? 3.558 -0.934 6.467 1.00 97.56 85 PHE A C 1
ATOM 658 O O . PHE A 1 85 ? 3.220 -1.980 7.012 1.00 97.56 85 PHE A O 1
ATOM 665 N N . GLY A 1 86 ? 4.733 -0.366 6.749 1.00 97.38 86 GLY A N 1
ATOM 666 C CA . GLY A 1 86 ? 5.663 -0.889 7.747 1.00 97.38 86 GLY A CA 1
ATOM 667 C C . GLY A 1 86 ? 5.071 -0.948 9.159 1.00 97.38 86 GLY A C 1
ATOM 668 O O . GLY A 1 86 ? 5.355 -1.890 9.901 1.00 97.38 86 GLY A O 1
ATOM 669 N N . TRP A 1 87 ? 4.229 0.016 9.543 1.00 96.75 87 TRP A N 1
ATOM 670 C CA . TRP A 1 87 ? 3.498 -0.034 10.810 1.00 96.75 87 TRP A CA 1
ATOM 671 C C . TRP A 1 87 ? 2.506 -1.201 10.842 1.00 96.75 87 TRP A C 1
ATOM 673 O O . TRP A 1 87 ? 2.580 -2.027 11.755 1.00 96.75 87 TRP A O 1
ATOM 683 N N . TYR A 1 88 ? 1.673 -1.343 9.806 1.00 97.62 88 TYR A N 1
ATOM 684 C CA . TYR A 1 88 ? 0.747 -2.473 9.692 1.00 97.62 88 TYR A CA 1
ATOM 685 C C . TYR A 1 88 ? 1.460 -3.823 9.655 1.00 97.62 88 TYR A C 1
ATOM 687 O O . TYR A 1 88 ? 0.976 -4.788 10.237 1.00 97.62 88 TYR A O 1
ATOM 695 N N . ALA A 1 89 ? 2.627 -3.903 9.021 1.00 98.06 89 ALA A N 1
ATOM 696 C CA . ALA A 1 89 ? 3.423 -5.122 8.965 1.00 98.06 89 ALA A CA 1
ATOM 697 C C . ALA A 1 89 ? 3.836 -5.596 10.361 1.00 98.06 89 ALA A C 1
ATOM 699 O O . ALA A 1 89 ? 3.730 -6.782 10.671 1.00 98.06 89 ALA A O 1
ATOM 700 N N . ARG A 1 90 ? 4.271 -4.666 11.224 1.00 97.69 90 ARG A N 1
ATOM 701 C CA . ARG A 1 90 ? 4.636 -4.968 12.617 1.00 97.69 90 ARG A CA 1
ATOM 702 C C . ARG A 1 90 ? 3.418 -5.350 13.448 1.00 97.69 90 ARG A C 1
ATOM 704 O O . ARG A 1 90 ? 3.471 -6.330 14.185 1.00 97.69 90 ARG A O 1
ATOM 711 N N . GLU A 1 91 ? 2.339 -4.592 13.300 1.00 97.06 91 GLU A N 1
ATOM 712 C CA . GLU A 1 91 ? 1.096 -4.783 14.044 1.00 97.06 91 GLU A CA 1
ATOM 713 C C . GLU A 1 91 ? 0.420 -6.119 13.691 1.00 97.06 91 GLU A C 1
ATOM 715 O O . GLU A 1 91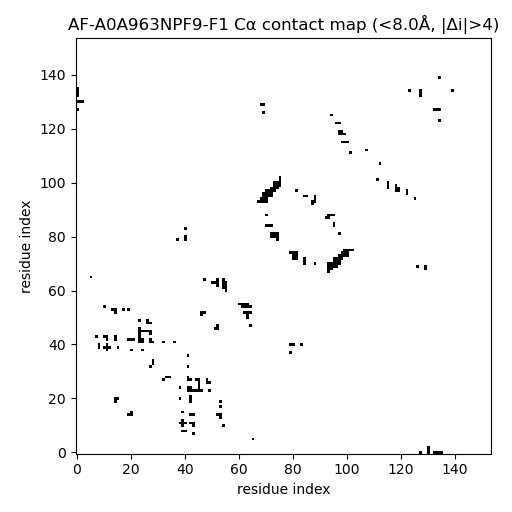 ? 0.028 -6.902 14.557 1.00 97.06 91 GLU A O 1
ATOM 720 N N . LEU A 1 92 ? 0.335 -6.427 12.398 1.00 97.12 92 LEU A N 1
ATOM 721 C CA . LEU A 1 92 ? -0.364 -7.598 11.885 1.00 97.12 92 LEU A CA 1
ATOM 722 C C . LEU A 1 92 ? 0.559 -8.802 11.682 1.00 97.12 92 LEU A C 1
ATOM 724 O O . LEU A 1 92 ? 0.051 -9.905 11.509 1.00 97.12 92 LEU A O 1
ATOM 728 N N . LYS A 1 93 ? 1.883 -8.634 11.762 1.00 98.25 93 LYS A N 1
ATOM 729 C CA . LYS A 1 93 ? 2.891 -9.688 11.544 1.00 98.25 93 LYS A CA 1
ATOM 730 C C . LYS A 1 93 ? 2.784 -10.325 10.155 1.00 98.25 93 LYS A C 1
ATOM 732 O O . LYS A 1 93 ? 2.795 -11.548 10.026 1.00 98.25 93 LYS A O 1
ATOM 737 N N . VAL A 1 94 ? 2.665 -9.485 9.131 1.00 98.25 94 VAL A N 1
ATOM 738 C CA . VAL A 1 94 ? 2.574 -9.903 7.722 1.00 98.25 94 VAL A CA 1
ATOM 739 C C . VAL A 1 94 ? 3.737 -9.332 6.910 1.00 98.25 94 VAL A C 1
ATOM 741 O O . VAL A 1 94 ? 4.277 -8.289 7.291 1.00 98.25 94 VAL A O 1
ATOM 744 N N . PRO A 1 95 ? 4.153 -9.985 5.807 1.00 98.31 95 PRO A N 1
ATOM 745 C CA . PRO A 1 95 ? 5.212 -9.464 4.953 1.00 98.31 95 PRO A CA 1
ATOM 746 C C . PRO A 1 95 ? 4.857 -8.083 4.396 1.00 98.31 95 PRO A C 1
ATOM 748 O O . PRO A 1 95 ? 3.721 -7.846 3.984 1.00 98.31 95 PRO A O 1
ATOM 751 N N . CYS A 1 96 ? 5.845 -7.193 4.358 1.00 98.38 96 CYS A N 1
ATOM 752 C CA . CYS A 1 96 ? 5.746 -5.881 3.734 1.00 98.38 96 CYS A CA 1
ATOM 753 C C . CYS A 1 96 ? 6.895 -5.722 2.750 1.00 98.38 96 CYS A C 1
ATOM 755 O O . CYS A 1 96 ? 8.064 -5.727 3.135 1.00 98.38 96 CYS A O 1
ATOM 757 N N . ILE A 1 97 ? 6.534 -5.650 1.478 1.00 98.44 97 ILE A N 1
ATOM 758 C CA . ILE A 1 97 ? 7.439 -5.576 0.334 1.00 98.44 97 ILE A CA 1
ATOM 759 C C . ILE A 1 97 ? 6.984 -4.428 -0.561 1.00 98.44 97 ILE A C 1
ATOM 761 O O . ILE A 1 97 ? 5.858 -3.950 -0.443 1.00 98.44 97 ILE A O 1
ATOM 765 N N . GLY A 1 98 ? 7.835 -3.944 -1.453 1.00 97.12 98 GLY A N 1
ATOM 766 C CA . GLY A 1 98 ? 7.422 -2.842 -2.304 1.00 97.12 98 GLY A CA 1
ATOM 767 C C . GLY A 1 98 ? 8.517 -2.309 -3.196 1.00 97.12 98 GLY A C 1
ATOM 768 O O . GLY A 1 98 ? 9.630 -2.828 -3.233 1.00 97.12 98 GLY A O 1
ATOM 769 N N . ILE A 1 99 ? 8.157 -1.252 -3.911 1.00 98.06 99 ILE A N 1
ATOM 770 C CA . ILE A 1 99 ? 9.007 -0.578 -4.883 1.00 98.06 99 ILE A CA 1
ATOM 771 C C . ILE A 1 99 ? 9.400 0.777 -4.305 1.00 98.06 99 ILE A C 1
ATOM 773 O O . ILE A 1 99 ? 8.549 1.585 -3.927 1.00 98.06 99 ILE A O 1
ATOM 777 N N . THR A 1 100 ? 10.700 1.034 -4.260 1.00 96.56 100 THR A N 1
ATOM 778 C CA . THR A 1 100 ? 11.269 2.341 -3.951 1.00 96.56 100 THR A CA 1
ATOM 779 C C . THR A 1 100 ? 11.568 3.042 -5.267 1.00 96.56 100 THR A C 1
ATOM 781 O O . THR A 1 100 ? 12.625 2.840 -5.864 1.00 96.56 100 THR A O 1
ATOM 784 N N . SER A 1 101 ? 10.607 3.819 -5.761 1.00 94.12 101 SER A N 1
ATOM 785 C CA . SER A 1 101 ? 10.741 4.500 -7.046 1.00 94.12 101 SER A CA 1
ATOM 786 C C . SER A 1 101 ? 11.822 5.588 -7.021 1.00 94.12 101 SER A C 1
ATOM 788 O O . SER A 1 101 ? 11.905 6.347 -6.046 1.00 94.12 1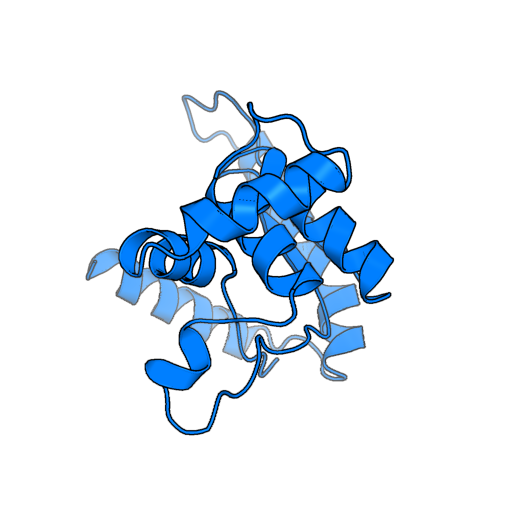01 SER A O 1
ATOM 790 N N . PRO A 1 102 ? 12.615 5.715 -8.103 1.00 92.25 102 PRO A N 1
ATOM 791 C CA . PRO A 1 102 ? 13.551 6.818 -8.280 1.00 92.25 102 PRO A CA 1
ATOM 792 C C . PRO A 1 102 ? 12.851 8.177 -8.166 1.00 92.25 102 PRO A C 1
ATOM 794 O O . PRO A 1 102 ? 11.718 8.351 -8.615 1.00 92.25 102 PRO A O 1
ATOM 797 N N . ARG A 1 103 ? 13.530 9.156 -7.561 1.00 88.00 103 ARG A N 1
ATOM 798 C CA . ARG A 1 103 ? 13.016 10.525 -7.396 1.00 88.00 103 ARG A CA 1
ATOM 799 C C . ARG A 1 103 ? 13.642 11.467 -8.413 1.00 88.00 103 ARG A C 1
ATOM 801 O O . ARG A 1 103 ? 14.772 11.250 -8.835 1.00 88.00 103 ARG A O 1
ATOM 808 N N . SER A 1 104 ? 12.917 12.537 -8.739 1.00 86.00 104 SER A N 1
ATOM 809 C CA . SER A 1 104 ? 13.389 13.602 -9.634 1.00 86.00 104 SER A C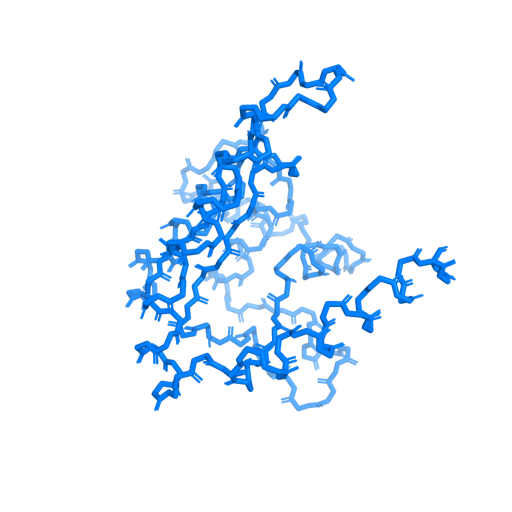A 1
ATOM 810 C C . SER A 1 104 ? 13.791 13.101 -11.028 1.00 86.00 104 SER A C 1
ATOM 812 O O . SER A 1 104 ? 14.732 13.614 -11.626 1.00 86.00 104 SER A O 1
ATOM 814 N N . VAL A 1 105 ? 13.079 12.090 -11.537 1.00 86.25 105 VAL A N 1
ATOM 815 C CA . VAL A 1 105 ? 13.254 11.582 -12.901 1.00 86.25 105 VAL A CA 1
ATOM 816 C C . VAL A 1 105 ? 12.666 12.602 -13.871 1.00 86.25 105 VAL A C 1
ATOM 818 O O . VAL A 1 105 ? 11.465 12.864 -13.829 1.00 86.25 105 VAL A O 1
ATOM 821 N N . ILE A 1 106 ? 13.519 13.198 -14.702 1.00 85.06 106 ILE A N 1
ATOM 822 C CA . ILE A 1 106 ? 13.106 14.121 -15.768 1.00 85.06 106 ILE A CA 1
ATOM 823 C C . ILE A 1 106 ? 12.905 13.325 -17.057 1.00 85.06 106 ILE A C 1
ATOM 825 O O . ILE A 1 106 ? 11.826 13.365 -17.643 1.00 85.06 106 ILE A O 1
ATOM 829 N N . ASP A 1 107 ? 13.913 12.534 -17.424 1.00 90.31 107 ASP A N 1
ATOM 830 C CA . ASP A 1 107 ? 13.890 11.643 -18.577 1.00 90.31 107 ASP A CA 1
ATOM 831 C C . ASP A 1 107 ? 13.868 10.179 -18.128 1.00 90.31 107 ASP A C 1
ATOM 833 O O . ASP A 1 107 ? 14.520 9.787 -17.156 1.00 90.31 107 ASP A O 1
ATOM 837 N N . VAL A 1 108 ? 13.100 9.350 -18.838 1.00 88.94 108 VAL A N 1
ATOM 838 C CA . VAL A 1 108 ? 13.023 7.909 -18.567 1.00 88.94 108 VAL A CA 1
ATOM 839 C C . VAL A 1 108 ? 14.235 7.223 -19.191 1.00 88.94 108 VAL A C 1
ATOM 841 O O . VAL A 1 108 ? 14.237 6.860 -20.366 1.00 88.94 108 VAL A O 1
ATOM 844 N N . GLU A 1 109 ? 15.280 7.062 -18.387 1.00 92.06 109 GLU A N 1
ATOM 845 C CA . GLU A 1 109 ? 16.522 6.398 -18.778 1.00 92.06 109 GLU A CA 1
ATOM 846 C C . GLU A 1 109 ? 16.500 4.889 -18.487 1.00 92.06 109 GLU A C 1
ATOM 848 O O . GLU A 1 109 ? 15.765 4.407 -17.621 1.00 92.06 109 GLU A O 1
ATOM 853 N N . ALA A 1 110 ? 17.364 4.132 -19.173 1.00 93.44 110 ALA A N 1
ATOM 854 C CA . ALA A 1 110 ? 17.452 2.677 -19.023 1.00 93.44 110 ALA A CA 1
ATOM 855 C C . ALA A 1 110 ? 17.759 2.238 -17.579 1.00 93.44 110 ALA A C 1
ATOM 857 O O . ALA A 1 110 ? 17.139 1.304 -17.084 1.00 93.44 110 ALA A O 1
ATOM 858 N N . GLY A 1 111 ? 18.649 2.942 -16.871 1.00 93.31 111 GLY A N 1
ATOM 859 C CA . GLY A 1 111 ? 19.041 2.587 -15.500 1.00 93.31 111 GLY A CA 1
ATOM 860 C C . GLY A 1 111 ? 17.870 2.586 -14.502 1.00 93.31 111 GLY A C 1
ATOM 861 O O . GLY A 1 111 ? 17.609 1.555 -13.883 1.00 93.31 111 GLY A O 1
ATOM 862 N N . PRO A 1 112 ? 17.129 3.701 -14.347 1.00 93.19 112 PRO A N 1
ATOM 863 C CA . PRO A 1 112 ? 15.909 3.751 -13.539 1.00 93.19 112 PRO A CA 1
ATOM 864 C C . PRO A 1 112 ? 14.854 2.707 -13.932 1.00 93.19 112 PRO A C 1
ATOM 866 O O . PRO A 1 112 ? 14.199 2.142 -13.056 1.00 93.19 112 PRO A O 1
ATOM 869 N N . VAL A 1 113 ? 14.694 2.429 -15.232 1.00 94.88 113 VAL A N 1
ATOM 870 C CA . VAL A 1 113 ? 13.759 1.403 -15.722 1.00 94.88 113 VAL A CA 1
ATOM 871 C C . VAL A 1 113 ? 14.194 0.006 -15.279 1.00 94.88 113 VAL A C 1
ATOM 873 O O . VAL A 1 113 ? 13.386 -0.735 -14.722 1.00 94.88 113 VAL A O 1
ATOM 876 N N . GLU A 1 114 ? 15.465 -0.347 -15.478 1.00 96.25 114 GLU A N 1
ATOM 877 C CA . GLU A 1 114 ? 16.040 -1.628 -15.052 1.00 96.25 114 GLU A CA 1
ATOM 878 C C . GLU A 1 114 ? 15.986 -1.807 -13.531 1.00 96.25 114 GLU A C 1
ATOM 880 O O . GLU A 1 114 ? 15.757 -2.910 -13.033 1.00 96.25 114 GLU A O 1
ATOM 885 N N . ASP A 1 115 ? 16.178 -0.730 -12.770 1.00 95.44 115 ASP A N 1
ATOM 886 C CA . ASP A 1 115 ? 16.056 -0.758 -11.318 1.00 95.44 115 ASP A CA 1
ATOM 887 C C . ASP A 1 115 ? 14.629 -1.099 -10.873 1.00 95.44 115 ASP A C 1
ATOM 889 O O . ASP A 1 115 ? 14.424 -2.073 -10.148 1.00 95.44 115 ASP A O 1
ATOM 893 N N . VAL A 1 116 ? 13.630 -0.365 -11.369 1.00 96.94 116 VAL A N 1
ATOM 894 C CA . VAL A 1 116 ? 12.223 -0.626 -11.034 1.00 96.94 116 VAL A CA 1
ATOM 895 C C . VAL A 1 116 ? 11.785 -2.013 -11.512 1.00 96.94 116 VAL A C 1
ATOM 897 O O . VAL A 1 116 ? 11.088 -2.708 -10.774 1.00 96.94 116 VAL A O 1
ATOM 900 N N . ALA A 1 117 ? 12.221 -2.455 -12.696 1.00 97.19 117 ALA A N 1
ATOM 901 C CA . ALA A 1 117 ? 11.927 -3.795 -13.203 1.00 97.19 117 ALA A CA 1
ATOM 902 C C . ALA A 1 117 ? 12.453 -4.888 -12.258 1.00 97.19 117 ALA A C 1
ATOM 904 O O . ALA A 1 117 ? 11.694 -5.771 -11.858 1.00 97.19 117 ALA A O 1
ATOM 905 N N . ARG A 1 118 ? 13.711 -4.783 -11.808 1.00 98.25 118 ARG A N 1
ATOM 906 C CA . ARG A 1 118 ? 14.285 -5.724 -10.831 1.00 98.25 118 ARG A CA 1
ATOM 907 C C . ARG A 1 118 ? 13.554 -5.693 -9.492 1.00 98.25 118 ARG A C 1
ATOM 909 O O . ARG A 1 118 ? 13.363 -6.741 -8.881 1.00 98.25 118 ARG A O 1
ATOM 916 N N . GLN A 1 119 ? 13.129 -4.516 -9.030 1.00 98.50 119 GLN A N 1
ATOM 917 C CA . GLN A 1 119 ? 12.330 -4.405 -7.808 1.00 98.50 119 GLN A CA 1
ATOM 918 C C . GLN A 1 119 ? 10.967 -5.099 -7.952 1.00 98.50 119 GLN A C 1
ATOM 920 O O . GLN A 1 119 ? 10.551 -5.792 -7.029 1.00 98.50 119 GLN A O 1
ATOM 925 N N . ILE A 1 120 ? 10.299 -4.972 -9.105 1.00 97.75 120 ILE A N 1
ATOM 926 C CA . ILE A 1 120 ? 9.043 -5.682 -9.403 1.00 97.75 120 ILE A CA 1
ATOM 927 C C . ILE A 1 120 ? 9.262 -7.200 -9.400 1.00 97.75 120 ILE A C 1
ATOM 929 O O . ILE A 1 120 ? 8.497 -7.928 -8.767 1.00 97.75 120 ILE A O 1
ATOM 933 N N . GLU A 1 121 ? 10.317 -7.685 -10.057 1.00 98.00 121 GLU A N 1
ATOM 934 C CA . GLU A 1 121 ? 10.679 -9.109 -10.059 1.00 98.00 121 GLU A CA 1
ATOM 935 C C . GLU A 1 121 ? 10.956 -9.630 -8.641 1.00 98.00 121 GLU A C 1
ATOM 937 O O . GLU A 1 121 ? 10.527 -10.729 -8.285 1.00 98.00 121 GLU A O 1
ATOM 942 N N . ALA A 1 122 ? 11.593 -8.820 -7.790 1.00 98.44 122 ALA A N 1
ATOM 943 C CA . ALA A 1 122 ? 11.886 -9.169 -6.402 1.00 98.44 122 ALA A CA 1
ATOM 944 C C . ALA A 1 122 ? 10.633 -9.325 -5.516 1.00 98.44 122 ALA A C 1
ATOM 946 O O . ALA A 1 122 ? 10.720 -9.943 -4.454 1.00 98.44 122 ALA A O 1
ATOM 947 N N . LEU A 1 123 ? 9.466 -8.822 -5.938 1.00 98.44 123 LEU A N 1
ATOM 948 C CA . LEU A 1 123 ? 8.201 -9.051 -5.228 1.00 98.44 123 LEU A CA 1
ATOM 949 C C . LEU A 1 123 ? 7.687 -10.484 -5.415 1.00 98.44 123 LEU A C 1
ATOM 951 O O . LEU A 1 123 ? 7.010 -11.019 -4.534 1.00 98.44 123 LEU A O 1
ATOM 955 N N . VAL A 1 124 ? 7.996 -11.106 -6.559 1.00 98.31 124 VAL A N 1
ATOM 956 C CA . VAL A 1 124 ? 7.395 -12.375 -6.992 1.00 98.31 124 VAL A CA 1
ATOM 957 C C . VAL A 1 124 ? 7.575 -13.491 -5.959 1.00 98.31 124 VAL A C 1
ATOM 959 O O . VAL A 1 124 ? 6.558 -14.076 -5.597 1.00 98.31 124 VAL A O 1
ATOM 962 N N . PRO A 1 125 ? 8.771 -13.765 -5.399 1.00 98.50 125 PRO A N 1
ATOM 963 C CA . PRO A 1 125 ? 8.942 -14.889 -4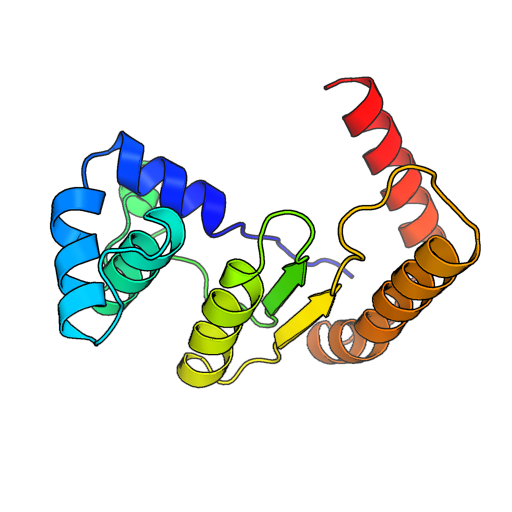.477 1.00 98.50 125 PRO A CA 1
ATOM 964 C C . PRO A 1 125 ? 8.052 -14.802 -3.229 1.00 98.50 125 PRO A C 1
ATOM 966 O O . PRO A 1 125 ? 7.449 -15.794 -2.820 1.00 98.50 125 PRO A O 1
ATOM 969 N N . THR A 1 126 ? 7.926 -13.613 -2.630 1.00 98.56 126 THR A N 1
ATOM 970 C CA . THR A 1 126 ? 7.053 -13.407 -1.463 1.00 98.56 126 THR A CA 1
ATOM 971 C C . THR A 1 126 ? 5.582 -13.540 -1.841 1.00 98.56 126 THR A C 1
ATOM 973 O O . THR A 1 126 ? 4.815 -14.140 -1.090 1.00 98.56 126 THR A O 1
ATOM 976 N N . LEU A 1 127 ? 5.183 -13.021 -3.005 1.00 98.44 127 LEU A N 1
ATOM 977 C CA . LEU A 1 127 ? 3.810 -13.150 -3.485 1.00 98.44 127 LEU A CA 1
ATOM 978 C C . LEU A 1 127 ? 3.459 -14.614 -3.804 1.00 98.44 127 LEU A C 1
ATOM 980 O O . LEU A 1 127 ? 2.416 -15.105 -3.390 1.00 98.44 127 LEU A O 1
ATOM 984 N N . GLU A 1 128 ? 4.345 -15.364 -4.452 1.00 98.44 128 GLU A N 1
ATOM 985 C CA . GLU A 1 128 ? 4.130 -16.796 -4.686 1.00 98.44 128 GLU A CA 1
ATOM 986 C C . GLU A 1 128 ? 4.000 -17.573 -3.370 1.00 98.44 128 GLU A C 1
ATOM 988 O O . GLU A 1 128 ? 3.114 -18.419 -3.235 1.00 98.44 128 GLU A O 1
ATOM 993 N N . GLN A 1 129 ? 4.845 -17.261 -2.381 1.00 98.25 129 GLN A N 1
ATOM 994 C CA . GLN A 1 129 ? 4.798 -17.891 -1.062 1.00 98.25 129 GLN A CA 1
ATOM 995 C C . GLN A 1 129 ? 3.474 -17.615 -0.341 1.00 98.25 129 GLN A C 1
ATOM 997 O O . GLN A 1 129 ? 2.886 -18.536 0.222 1.00 98.25 129 GLN A O 1
ATOM 1002 N N . VAL A 1 130 ? 3.004 -16.364 -0.346 1.00 98.06 130 VAL A N 1
ATOM 1003 C CA . VAL A 1 130 ? 1.751 -15.978 0.320 1.00 98.06 130 VAL A CA 1
ATOM 1004 C C . VAL A 1 130 ? 0.539 -16.555 -0.412 1.00 98.06 130 VAL A C 1
ATOM 1006 O O . VAL A 1 130 ? -0.383 -17.046 0.231 1.00 98.06 130 VAL A O 1
ATOM 1009 N N . ALA A 1 131 ? 0.533 -16.530 -1.746 1.00 97.25 131 ALA A N 1
ATOM 1010 C CA . ALA A 1 131 ? -0.579 -17.046 -2.540 1.00 97.25 131 ALA A CA 1
ATOM 1011 C C . ALA A 1 131 ? -0.607 -18.582 -2.635 1.00 97.25 131 ALA A C 1
ATOM 1013 O O . ALA A 1 131 ? -1.621 -19.152 -3.034 1.00 97.25 131 ALA A O 1
ATOM 1014 N N . GLY A 1 132 ? 0.508 -19.261 -2.340 1.00 97.50 132 GLY A N 1
ATOM 1015 C CA . GLY A 1 132 ? 0.651 -20.709 -2.519 1.00 97.50 132 GLY A CA 1
ATOM 1016 C C . GLY A 1 132 ? 0.593 -21.164 -3.984 1.00 97.50 132 GLY A C 1
ATOM 1017 O O . GLY A 1 132 ? 0.392 -22.345 -4.258 1.00 97.50 132 GLY A O 1
ATOM 1018 N N . THR A 1 133 ? 0.754 -20.242 -4.936 1.00 97.19 133 THR A N 1
ATOM 1019 C CA . THR A 1 133 ? 0.734 -20.510 -6.378 1.00 97.19 133 THR A CA 1
ATOM 1020 C C . THR A 1 133 ? 1.861 -19.761 -7.059 1.00 97.19 133 THR A C 1
ATOM 1022 O O . THR A 1 133 ? 2.157 -18.620 -6.709 1.00 97.19 133 THR A O 1
ATOM 1025 N N . ARG A 1 134 ? 2.451 -20.381 -8.082 1.00 97.81 134 ARG A N 1
ATOM 1026 C CA . ARG A 1 134 ? 3.452 -19.714 -8.911 1.00 97.81 134 ARG A CA 1
ATOM 1027 C C . ARG A 1 134 ? 2.834 -18.655 -9.814 1.00 97.81 134 ARG A C 1
ATOM 1029 O O . ARG A 1 134 ? 1.648 -18.722 -10.160 1.00 97.81 134 ARG A O 1
ATOM 1036 N N . LEU A 1 135 ? 3.658 -17.688 -10.195 1.00 97.81 135 LEU A N 1
ATOM 1037 C CA . LEU A 1 135 ? 3.351 -16.701 -11.208 1.00 97.81 135 LEU A CA 1
ATOM 1038 C C . LEU A 1 135 ? 3.235 -17.389 -12.569 1.00 97.81 135 LEU A C 1
ATOM 1040 O O . LEU A 1 135 ? 4.151 -18.057 -13.043 1.00 97.81 135 LEU A O 1
ATOM 1044 N N . ASP A 1 136 ? 2.095 -17.178 -13.209 1.00 98.00 136 ASP A N 1
ATOM 1045 C CA . ASP A 1 136 ? 1.858 -17.570 -14.589 1.00 98.00 136 ASP A CA 1
ATOM 1046 C C . ASP A 1 136 ? 2.175 -16.369 -15.489 1.00 98.00 136 ASP A C 1
ATOM 1048 O O . ASP A 1 136 ? 1.520 -15.326 -15.403 1.00 98.00 136 ASP A O 1
ATOM 1052 N N . ILE A 1 137 ? 3.213 -16.508 -16.318 1.00 97.12 137 ILE A N 1
ATOM 1053 C CA . ILE A 1 137 ? 3.700 -15.438 -17.195 1.00 97.12 137 ILE A CA 1
ATOM 1054 C C . ILE A 1 137 ? 2.682 -15.087 -18.283 1.00 97.12 137 ILE A C 1
ATOM 1056 O O . ILE A 1 137 ? 2.561 -13.914 -18.635 1.00 97.12 137 ILE A O 1
ATOM 1060 N N . ASP A 1 138 ? 1.924 -16.054 -18.795 1.00 98.06 138 ASP A N 1
ATOM 1061 C CA . ASP A 1 138 ? 0.922 -15.782 -19.826 1.00 98.06 138 ASP A CA 1
ATOM 1062 C C . ASP A 1 138 ? -0.262 -15.022 -19.233 1.00 98.06 138 ASP A C 1
ATOM 1064 O O . ASP A 1 138 ? -0.704 -14.018 -19.798 1.00 98.06 138 ASP A O 1
ATOM 1068 N N . ARG A 1 139 ? -0.688 -15.393 -18.020 1.00 97.38 139 ARG A N 1
ATOM 1069 C CA . ARG A 1 139 ? -1.688 -14.604 -17.286 1.00 97.38 139 ARG A CA 1
ATOM 1070 C C . ARG A 1 139 ? -1.178 -13.224 -16.882 1.00 97.38 139 ARG A C 1
ATOM 1072 O O . ARG A 1 139 ? -1.962 -12.273 -16.852 1.00 97.38 139 ARG A O 1
ATOM 1079 N N . LEU A 1 140 ? 0.110 -13.083 -16.561 1.00 97.00 140 LEU A N 1
ATOM 1080 C CA . LEU A 1 140 ? 0.706 -11.773 -16.286 1.00 97.00 140 LEU A CA 1
ATOM 1081 C C . LEU A 1 140 ? 0.655 -10.882 -17.531 1.00 97.00 140 LEU A C 1
ATOM 1083 O O . LEU A 1 140 ? 0.235 -9.733 -17.425 1.00 97.00 140 LEU A O 1
ATOM 1087 N N . ARG A 1 141 ? 1.022 -11.408 -18.707 1.00 97.88 141 ARG A N 1
ATOM 1088 C CA . ARG A 1 141 ? 0.947 -10.673 -19.981 1.00 97.88 141 ARG A CA 1
ATOM 1089 C C . ARG A 1 141 ? -0.472 -10.197 -20.275 1.00 97.88 141 ARG A C 1
ATOM 1091 O O . ARG A 1 141 ? -0.656 -9.026 -20.597 1.00 97.88 141 ARG A O 1
ATOM 1098 N N . GLU A 1 142 ? -1.462 -11.075 -20.113 1.00 97.94 142 GLU A N 1
ATOM 1099 C CA . GLU A 1 142 ? -2.881 -10.722 -20.250 1.00 97.94 142 GLU A CA 1
ATOM 1100 C C . GLU A 1 142 ? -3.268 -9.589 -19.285 1.00 97.94 142 GLU A C 1
ATOM 1102 O O . GLU A 1 142 ? -3.834 -8.577 -19.698 1.00 97.94 142 GLU A O 1
ATOM 1107 N N . THR A 1 143 ? -2.896 -9.715 -18.007 1.00 96.81 143 THR A N 1
ATOM 1108 C CA . THR A 1 143 ? -3.196 -8.710 -16.973 1.00 96.81 143 THR A CA 1
ATOM 1109 C C . THR A 1 143 ? -2.554 -7.354 -17.287 1.00 96.81 143 THR A C 1
ATOM 1111 O O . THR A 1 143 ? -3.202 -6.322 -17.130 1.00 96.81 143 THR A O 1
ATOM 1114 N N . VAL A 1 144 ? -1.305 -7.330 -17.769 1.00 97.25 144 VAL A N 1
ATOM 1115 C CA . VAL A 1 144 ? -0.615 -6.090 -18.171 1.00 97.25 144 VAL A CA 1
ATOM 1116 C C . VAL A 1 144 ? -1.302 -5.445 -19.376 1.00 97.25 144 VAL A C 1
ATOM 1118 O O . VAL A 1 144 ? -1.504 -4.231 -19.377 1.00 97.25 144 VAL A O 1
ATOM 1121 N N . ALA A 1 145 ? -1.710 -6.234 -20.374 1.00 98.19 145 ALA A N 1
ATOM 1122 C CA . ALA A 1 145 ? -2.440 -5.724 -21.534 1.00 98.19 145 ALA A CA 1
ATOM 1123 C C . ALA A 1 145 ? -3.780 -5.083 -21.129 1.00 98.19 145 ALA A C 1
ATOM 1125 O O . ALA A 1 145 ? -4.079 -3.963 -21.547 1.00 98.19 145 ALA A O 1
ATOM 1126 N N . LEU A 1 146 ? -4.547 -5.742 -20.254 1.00 98.19 146 LEU A N 1
ATOM 1127 C CA . LEU A 1 146 ? -5.794 -5.198 -19.705 1.00 98.19 146 LEU A CA 1
ATOM 1128 C C . LEU A 1 146 ? -5.553 -3.937 -18.866 1.00 98.19 146 LEU A C 1
ATOM 1130 O O . LEU A 1 146 ? -6.299 -2.966 -18.982 1.00 98.19 146 LEU A O 1
ATOM 1134 N N . SER A 1 147 ? -4.496 -3.920 -18.049 1.00 97.44 147 SER A N 1
ATOM 1135 C CA . SER A 1 147 ? -4.125 -2.740 -17.265 1.00 97.44 147 SER A CA 1
ATOM 1136 C C . SER A 1 147 ? -3.786 -1.555 -18.168 1.00 97.44 147 SER A C 1
ATOM 1138 O O . SER A 1 147 ? -4.219 -0.444 -17.872 1.00 97.44 147 SER A O 1
ATOM 1140 N N . ARG A 1 148 ? -3.077 -1.780 -19.284 1.00 97.62 148 ARG A N 1
ATOM 1141 C CA . ARG A 1 148 ? -2.807 -0.732 -20.274 1.00 97.62 148 ARG A CA 1
ATOM 1142 C C . ARG A 1 148 ? -4.096 -0.208 -20.899 1.00 97.62 148 ARG A C 1
ATOM 1144 O O . ARG A 1 148 ? -4.282 1.002 -20.945 1.00 97.62 148 ARG A O 1
ATOM 1151 N N . GLN A 1 149 ? -4.990 -1.103 -21.321 1.00 98.44 149 GLN A N 1
ATOM 1152 C CA . GLN A 1 149 ? -6.284 -0.714 -21.881 1.00 98.44 149 GLN A CA 1
ATOM 1153 C C . GLN A 1 149 ? -7.101 0.128 -20.890 1.00 98.44 149 GLN A C 1
ATOM 1155 O O . GLN A 1 149 ? -7.697 1.124 -21.284 1.00 98.44 149 GLN A O 1
ATOM 1160 N N . CYS A 1 150 ? -7.112 -0.239 -19.605 1.00 98.00 150 CYS A N 1
ATOM 1161 C CA . CYS A 1 150 ? -7.755 0.559 -18.564 1.00 98.00 150 CYS A CA 1
ATOM 1162 C C . CYS A 1 150 ? -7.145 1.965 -18.466 1.00 98.00 150 CYS A C 1
ATOM 1164 O O . CYS A 1 150 ? -7.890 2.933 -18.358 1.00 98.00 150 CYS A O 1
ATOM 1166 N N . SER A 1 151 ? -5.814 2.089 -18.519 1.00 97.25 151 SER A N 1
ATOM 1167 C CA . SER A 1 151 ? -5.138 3.392 -18.497 1.00 97.25 151 SER A CA 1
ATOM 1168 C C . SER A 1 151 ? -5.422 4.240 -19.735 1.00 97.25 151 SER A C 1
ATOM 1170 O O . SER A 1 151 ? -5.496 5.452 -19.612 1.00 97.25 151 SER A O 1
ATOM 1172 N N . ASP A 1 152 ? -5.581 3.627 -20.909 1.00 97.62 152 ASP A N 1
ATOM 1173 C CA . ASP A 1 152 ? -5.930 4.347 -22.142 1.00 97.62 152 ASP A CA 1
ATOM 1174 C C . ASP A 1 152 ? -7.380 4.877 -22.131 1.00 97.62 152 ASP A C 1
ATOM 1176 O O . ASP A 1 152 ? -7.696 5.810 -22.867 1.00 97.62 152 ASP A O 1
ATOM 1180 N N . LEU A 1 153 ? -8.265 4.279 -21.324 1.00 97.75 153 LEU A N 1
ATOM 1181 C CA . LEU A 1 153 ? -9.678 4.667 -21.200 1.00 97.75 153 LEU A CA 1
ATOM 1182 C C . LEU A 1 153 ? -9.965 5.657 -20.059 1.00 97.75 153 LEU A C 1
ATOM 1184 O O . LEU A 1 153 ? -11.066 6.207 -20.022 1.00 97.75 153 LEU A O 1
ATOM 1188 N N . TRP A 1 154 ? -9.031 5.818 -19.122 1.00 93.12 154 TRP A N 1
ATOM 1189 C CA . TRP A 1 154 ? -9.138 6.714 -17.968 1.00 93.12 154 TRP A CA 1
ATOM 1190 C C . TRP A 1 154 ? -8.809 8.160 -18.348 1.00 93.12 154 TRP A C 1
ATOM 1192 O O . TRP A 1 154 ? -9.623 9.048 -18.007 1.00 93.12 154 TRP A O 1
#

Sequence (154 aa):
MGYVVYFPENHGAMLGSTRCSTDLIPVANAAGYSPDICSYLTSDIGAYLQRTTPLARAYPGIERVPRPDVLVYNTNQCRDVQDWFGWYARELKVPCIGITSPRSVIDVEAGPVEDVARQIEALVPTLEQVAGTRLDIDRLRETVALSRQCSDLW

Solvent-accessible surface area (backbone atoms only — not comparable to full-atom values): 9206 Å² total; per-residue (Å²): 117,83,79,85,87,82,62,67,63,62,48,20,52,46,34,52,75,70,59,47,30,78,72,15,31,58,51,24,39,76,73,68,47,64,88,87,53,60,64,43,58,32,19,43,52,12,23,59,77,69,71,52,66,70,53,44,77,75,35,90,91,37,86,61,84,81,84,72,80,60,43,78,40,58,34,75,83,40,70,61,52,52,58,53,45,49,49,50,20,66,76,69,71,33,58,66,51,61,39,84,52,84,76,91,73,87,68,96,48,68,65,66,50,55,50,53,51,52,40,57,59,65,45,46,67,60,51,26,64,73,60,73,42,73,85,54,68,69,60,46,53,53,51,50,53,52,51,48,54,52,62,76,72,108